Protein AF-A0A7C5RV68-F1 (afdb_monomer_lite)

Foldseek 3Di:
DDDPVCVLVVLVVQLVVLVVQLVVCVVVVPPVSVVVSVVVNVVSVVVNCVVQVVVDDVPDDPVVSVVVVVVD

Sequence (72 aa):
MQYDEKSLESKIKKVRDAIAKWEESLLQRDLDSIRKYSIEIESLGKEILKILWKDVLPGENISAVIERLNNR

pLDDT: mean 85.1, std 12.7, range [48.22, 98.0]

Radius of gyration: 14.13 Å; chains: 1; bounding box: 32×23×40 Å

Structure (mmCIF, N/CA/C/O backbone):
data_AF-A0A7C5RV68-F1
#
_entry.id   AF-A0A7C5RV68-F1
#
loop_
_atom_site.group_PDB
_atom_site.id
_atom_site.type_symbol
_atom_site.label_atom_id
_atom_site.label_alt_id
_atom_site.label_comp_id
_atom_site.label_asym_id
_atom_site.label_entity_id
_atom_site.label_seq_id
_atom_site.pdbx_PDB_ins_code
_atom_site.Cartn_x
_atom_site.Cartn_y
_atom_site.Cartn_z
_atom_site.occupancy
_atom_site.B_iso_or_equiv
_atom_site.auth_seq_id
_atom_site.auth_comp_id
_atom_site.auth_asym_id
_atom_site.auth_atom_id
_atom_site.pdbx_PDB_model_num
ATOM 1 N N . MET A 1 1 ? 10.267 2.364 -24.366 1.00 48.41 1 MET A N 1
ATOM 2 C CA . MET A 1 1 ? 8.916 2.631 -23.829 1.00 48.41 1 MET A CA 1
ATOM 3 C C . MET A 1 1 ? 9.111 3.645 -22.725 1.00 48.41 1 MET A C 1
ATOM 5 O O . MET A 1 1 ? 9.724 3.303 -21.728 1.00 48.41 1 MET A O 1
ATOM 9 N N . GLN A 1 2 ? 8.734 4.896 -22.967 1.00 48.22 2 GLN A N 1
ATOM 10 C CA . GLN A 1 2 ? 8.798 5.943 -21.955 1.00 48.22 2 GLN A CA 1
ATOM 11 C C . GLN A 1 2 ? 7.584 5.706 -21.060 1.00 48.22 2 GLN A C 1
ATOM 13 O O . GLN A 1 2 ? 6.448 5.843 -21.518 1.00 48.22 2 GLN A O 1
ATOM 18 N N . TYR A 1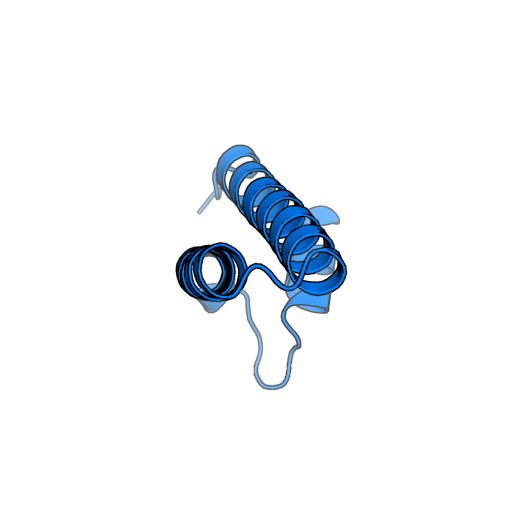 3 ? 7.798 5.211 -19.845 1.00 56.47 3 TYR A N 1
ATOM 19 C CA . TYR A 1 3 ? 6.746 5.300 -18.846 1.00 56.47 3 TYR A CA 1
ATOM 20 C C . TYR A 1 3 ? 6.443 6.785 -18.681 1.00 56.47 3 TYR A C 1
ATOM 22 O O . TYR A 1 3 ? 7.361 7.604 -18.683 1.00 56.47 3 TYR A O 1
ATOM 30 N N . ASP A 1 4 ? 5.171 7.150 -18.584 1.00 62.97 4 ASP A N 1
ATOM 31 C CA . ASP A 1 4 ? 4.846 8.483 -18.102 1.00 62.97 4 ASP A CA 1
ATOM 32 C C . ASP A 1 4 ? 5.262 8.489 -16.625 1.00 62.97 4 ASP A C 1
ATOM 34 O O . ASP A 1 4 ? 4.522 7.998 -15.775 1.00 62.97 4 ASP A O 1
ATOM 38 N N . GLU A 1 5 ? 6.500 8.894 -16.324 1.00 60.28 5 GLU A N 1
ATOM 39 C CA . GLU A 1 5 ? 7.079 8.909 -14.969 1.00 60.28 5 GLU A CA 1
ATOM 40 C C . GLU A 1 5 ? 6.135 9.584 -13.973 1.00 60.28 5 GLU A C 1
ATOM 42 O O . GLU A 1 5 ? 5.956 9.104 -12.853 1.00 60.28 5 GLU A O 1
ATOM 47 N N . LYS A 1 6 ? 5.396 10.601 -14.438 1.00 62.59 6 LYS A N 1
ATOM 48 C CA . LYS A 1 6 ? 4.346 11.283 -13.674 1.00 62.59 6 LYS A CA 1
ATOM 49 C C . LYS A 1 6 ? 3.241 10.335 -13.199 1.00 62.59 6 LYS A C 1
ATOM 51 O O . LYS A 1 6 ? 2.682 10.528 -12.120 1.00 62.59 6 LYS A O 1
ATOM 56 N N . SER A 1 7 ? 2.921 9.299 -13.972 1.00 76.75 7 SER A N 1
ATOM 57 C CA . SER A 1 7 ? 1.939 8.266 -13.622 1.00 76.75 7 SER A CA 1
ATOM 58 C C . SER A 1 7 ? 2.457 7.324 -12.532 1.00 76.75 7 SER A C 1
ATOM 60 O O . SER A 1 7 ? 1.712 6.993 -11.605 1.00 76.75 7 SER A O 1
ATOM 62 N N . LEU A 1 8 ? 3.734 6.926 -12.589 1.00 81.88 8 LEU A N 1
ATOM 63 C CA . LEU A 1 8 ? 4.346 6.067 -11.570 1.00 81.88 8 LEU A CA 1
ATOM 64 C C . LEU A 1 8 ? 4.529 6.818 -10.246 1.00 81.88 8 LEU A C 1
ATOM 66 O O . LEU A 1 8 ? 4.091 6.325 -9.206 1.00 81.88 8 LEU A O 1
ATOM 70 N N . GLU A 1 9 ? 5.088 8.029 -10.280 1.00 83.12 9 GLU A N 1
ATOM 71 C CA . GLU A 1 9 ? 5.235 8.880 -9.093 1.00 83.12 9 GLU A CA 1
ATOM 72 C C . GLU A 1 9 ? 3.883 9.174 -8.435 1.00 83.12 9 GLU A C 1
ATOM 74 O O . GLU A 1 9 ? 3.744 9.066 -7.214 1.00 83.12 9 GLU A O 1
ATOM 79 N N . SER A 1 10 ? 2.852 9.476 -9.235 1.00 86.56 10 SER A N 1
ATOM 80 C CA . SER A 1 10 ? 1.491 9.691 -8.733 1.00 86.56 10 SER A CA 1
ATOM 81 C C . SER A 1 10 ? 0.943 8.456 -8.010 1.00 86.56 10 SER A C 1
ATOM 83 O O . SER A 1 10 ? 0.338 8.583 -6.944 1.00 86.56 10 SER A O 1
ATOM 85 N N . LYS A 1 11 ? 1.179 7.250 -8.543 1.00 85.81 11 LYS A N 1
ATOM 86 C CA . LYS A 1 11 ? 0.760 5.994 -7.900 1.00 85.81 11 LYS A CA 1
ATOM 87 C C . LYS A 1 11 ? 1.538 5.715 -6.617 1.00 85.81 11 LYS A C 1
ATOM 89 O O . LYS A 1 11 ? 0.921 5.361 -5.616 1.00 85.81 11 LYS A O 1
ATOM 94 N N . ILE A 1 12 ? 2.855 5.930 -6.614 1.00 88.88 12 ILE A N 1
ATOM 95 C CA . ILE A 1 12 ? 3.691 5.797 -5.409 1.00 88.88 12 ILE A CA 1
ATOM 96 C C . ILE A 1 12 ? 3.204 6.756 -4.319 1.00 88.88 12 ILE A C 1
ATOM 98 O O . ILE A 1 12 ? 3.066 6.354 -3.163 1.00 88.88 12 ILE A O 1
ATOM 102 N N . LYS A 1 13 ? 2.887 8.004 -4.681 1.00 91.50 13 LYS A N 1
ATOM 103 C CA . LYS A 1 13 ? 2.329 8.985 -3.747 1.00 91.50 13 LYS A CA 1
ATOM 104 C C . LYS A 1 13 ? 1.016 8.494 -3.133 1.00 91.50 13 LYS A C 1
ATOM 106 O O . LYS A 1 13 ? 0.892 8.501 -1.916 1.00 91.50 13 LYS A O 1
ATOM 111 N N . LYS A 1 14 ? 0.087 7.979 -3.946 1.00 93.12 14 LYS A N 1
ATOM 112 C CA . LYS A 1 14 ? -1.182 7.416 -3.449 1.00 93.12 14 LYS A CA 1
ATOM 113 C C . LYS A 1 14 ? -0.981 6.250 -2.482 1.00 93.12 14 LYS A C 1
ATOM 115 O O . LYS A 1 14 ? -1.689 6.175 -1.487 1.00 93.12 14 LYS A O 1
ATOM 120 N N . VAL A 1 15 ? -0.011 5.367 -2.739 1.00 93.19 15 VAL A N 1
ATOM 121 C CA . VAL A 1 15 ? 0.324 4.280 -1.801 1.00 93.19 15 VAL A CA 1
ATOM 122 C C . VAL A 1 15 ? 0.805 4.843 -0.468 1.00 93.19 15 VAL A C 1
ATOM 124 O O . VAL A 1 15 ? 0.340 4.394 0.573 1.00 93.19 15 VAL A O 1
ATOM 127 N N . ARG A 1 16 ? 1.701 5.838 -0.485 1.00 93.38 16 ARG A N 1
ATOM 128 C CA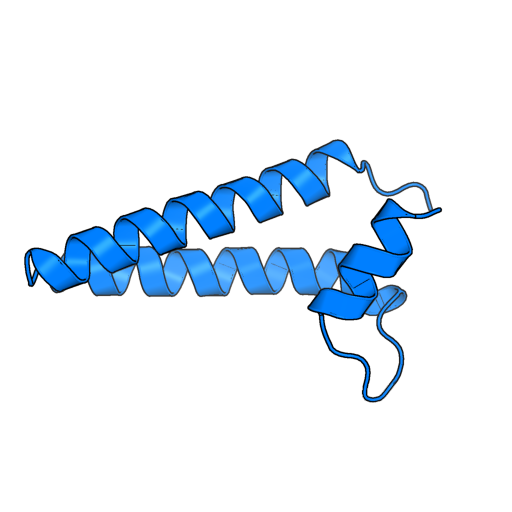 . ARG A 1 16 ? 2.189 6.487 0.744 1.00 93.38 16 ARG A CA 1
ATOM 129 C C . ARG A 1 16 ? 1.052 7.144 1.525 1.00 93.38 16 ARG A C 1
ATOM 131 O O . ARG A 1 16 ? 0.966 6.949 2.733 1.00 93.38 16 ARG A O 1
ATOM 138 N N . ASP A 1 17 ? 0.161 7.851 0.834 1.00 96.06 17 ASP A N 1
ATOM 139 C CA . ASP A 1 17 ? -1.008 8.484 1.450 1.00 96.06 17 ASP A CA 1
ATOM 140 C C . ASP A 1 17 ? -1.954 7.429 2.067 1.00 96.06 17 ASP A C 1
ATOM 142 O O . ASP A 1 17 ? -2.436 7.607 3.187 1.00 96.06 17 ASP A O 1
ATOM 146 N N . ALA A 1 18 ? -2.177 6.300 1.381 1.00 96.44 18 ALA A N 1
ATOM 147 C CA . ALA A 1 18 ? -2.991 5.193 1.887 1.00 96.44 18 ALA A CA 1
ATOM 148 C C . ALA A 1 18 ? -2.349 4.484 3.095 1.00 96.44 18 ALA A C 1
ATOM 150 O O . ALA A 1 18 ? -3.062 4.129 4.031 1.00 96.44 18 ALA A O 1
ATOM 151 N N . ILE A 1 19 ? -1.019 4.321 3.116 1.00 97.12 19 ILE A N 1
ATOM 152 C CA . ILE A 1 19 ? -0.281 3.793 4.277 1.00 97.12 19 ILE A CA 1
ATOM 153 C C . ILE A 1 19 ? -0.444 4.727 5.477 1.00 97.12 19 ILE A C 1
ATOM 155 O O . ILE A 1 19 ? -0.817 4.259 6.547 1.00 97.12 19 ILE A O 1
ATOM 159 N N . ALA A 1 20 ? -0.261 6.038 5.299 1.00 97.31 20 ALA A N 1
ATOM 160 C CA . ALA A 1 20 ? -0.430 6.999 6.390 1.00 97.31 20 ALA A CA 1
ATOM 161 C C . ALA A 1 20 ? -1.858 6.961 6.972 1.00 97.31 20 ALA A C 1
ATOM 163 O O . ALA A 1 20 ? -2.048 6.956 8.188 1.00 97.31 20 ALA A O 1
ATOM 164 N N . LYS A 1 21 ? -2.875 6.861 6.106 1.00 97.62 21 LYS A N 1
ATOM 165 C CA . LYS A 1 21 ? -4.279 6.680 6.512 1.00 97.62 21 LYS A CA 1
ATOM 166 C C . LYS A 1 21 ? -4.515 5.362 7.250 1.00 97.62 21 LYS A C 1
ATOM 168 O O . LYS A 1 21 ? -5.270 5.323 8.222 1.00 97.62 21 LYS A O 1
ATOM 173 N N . TRP A 1 22 ? -3.893 4.281 6.793 1.00 98.00 22 TRP A N 1
ATOM 174 C CA . TRP A 1 22 ? -3.962 2.978 7.444 1.00 98.00 22 TRP A CA 1
ATOM 175 C C . TRP A 1 22 ? -3.327 3.008 8.843 1.00 98.00 22 TRP A C 1
ATOM 177 O O . TRP A 1 22 ? -3.941 2.531 9.796 1.00 98.00 22 TRP A O 1
ATOM 187 N N . GLU A 1 23 ? -2.159 3.638 8.992 1.00 97.19 23 GLU A N 1
ATOM 188 C CA . GLU A 1 23 ? -1.479 3.835 10.280 1.00 97.19 23 GLU A CA 1
ATOM 189 C C . GLU A 1 23 ? -2.320 4.678 11.250 1.00 97.19 23 GLU A C 1
ATOM 191 O O . GLU A 1 23 ? -2.482 4.310 12.414 1.00 97.19 23 GLU A O 1
ATOM 196 N N . GLU A 1 24 ? -2.935 5.764 10.772 1.00 97.75 24 GLU A N 1
ATOM 197 C CA . GLU A 1 24 ? -3.880 6.565 11.562 1.00 97.75 24 GLU A CA 1
ATOM 198 C C . GLU A 1 24 ? -5.080 5.720 12.030 1.00 97.75 24 GLU A C 1
ATOM 200 O O . GLU A 1 24 ? -5.482 5.782 13.195 1.00 97.75 24 GLU A O 1
ATOM 205 N N . SER A 1 25 ? -5.606 4.865 11.149 1.00 97.56 25 SER A N 1
ATOM 206 C CA . SER A 1 25 ? -6.729 3.969 11.458 1.00 97.56 25 SER A CA 1
ATOM 207 C C . SER A 1 25 ? -6.363 2.928 12.523 1.00 97.56 25 SER A C 1
ATOM 209 O O . SER A 1 25 ? -7.194 2.595 13.370 1.00 97.56 25 SER A O 1
ATOM 211 N N . LEU A 1 26 ? -5.114 2.443 12.532 1.00 96.38 26 LEU A N 1
ATOM 212 C CA . LEU A 1 26 ? -4.600 1.554 13.580 1.00 96.38 26 LEU A CA 1
ATOM 213 C C . LEU A 1 26 ? -4.581 2.234 14.950 1.00 96.38 26 LEU A C 1
ATOM 215 O O . LEU A 1 26 ? -5.006 1.629 15.936 1.00 96.38 26 LEU A O 1
ATOM 219 N N . LEU A 1 27 ? -4.133 3.492 15.013 1.00 96.88 27 LEU A N 1
ATOM 220 C CA . LEU A 1 27 ? -4.117 4.274 16.255 1.00 96.88 27 LEU A CA 1
ATOM 221 C C . LEU 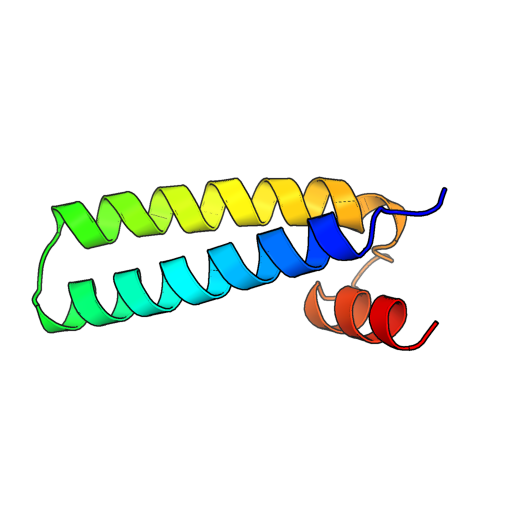A 1 27 ? -5.534 4.486 16.803 1.00 96.88 27 LEU A C 1
ATOM 223 O O . LEU A 1 27 ? -5.755 4.386 18.011 1.00 96.88 27 LEU A O 1
ATOM 227 N N . GLN A 1 28 ? -6.496 4.726 15.912 1.00 97.06 28 GLN A N 1
ATOM 228 C CA . GLN A 1 28 ? -7.906 4.935 16.252 1.00 97.06 28 GLN A CA 1
ATOM 229 C C . GLN A 1 28 ? -8.685 3.628 16.480 1.00 97.06 28 GLN A C 1
ATOM 231 O O . GLN A 1 28 ? -9.819 3.671 16.953 1.00 97.06 28 GLN A O 1
ATOM 236 N N . ARG A 1 29 ? -8.081 2.465 16.187 1.00 96.56 29 ARG A N 1
ATOM 237 C CA . ARG A 1 29 ? -8.719 1.134 16.210 1.00 96.56 29 ARG A CA 1
ATOM 238 C C . ARG A 1 29 ? -9.955 1.033 15.301 1.00 96.56 29 ARG A C 1
ATOM 240 O O . ARG A 1 29 ? -10.869 0.259 15.584 1.00 96.56 29 ARG A O 1
ATOM 247 N N . ASP A 1 30 ? -9.968 1.785 14.203 1.00 97.38 30 ASP A N 1
ATOM 248 C CA . ASP A 1 30 ? -11.028 1.742 13.192 1.00 97.38 30 ASP A CA 1
ATOM 249 C C . ASP A 1 30 ? -10.794 0.567 12.227 1.00 97.38 30 ASP A C 1
ATOM 251 O O . ASP A 1 30 ? -10.043 0.662 11.253 1.00 97.38 30 ASP A O 1
ATOM 255 N N . LEU A 1 31 ? -11.437 -0.567 12.518 1.00 96.44 31 LEU A N 1
ATOM 256 C CA . LEU A 1 31 ? -11.291 -1.810 11.754 1.00 96.44 31 LEU A CA 1
ATOM 257 C C . LEU A 1 31 ? -11.778 -1.692 10.302 1.00 96.44 31 LEU A C 1
ATOM 259 O O . LEU A 1 31 ? -11.201 -2.333 9.416 1.00 96.44 31 LEU A O 1
ATOM 263 N N . ASP A 1 32 ? -12.796 -0.871 10.044 1.00 97.31 32 ASP A N 1
ATOM 264 C CA . ASP A 1 32 ? -13.341 -0.691 8.698 1.00 97.31 32 ASP A CA 1
ATOM 265 C C . ASP A 1 32 ? -12.355 0.091 7.830 1.00 97.31 32 ASP A C 1
ATOM 267 O O . ASP A 1 32 ? -12.040 -0.327 6.707 1.00 97.31 32 ASP A O 1
ATOM 271 N N . SER A 1 33 ? -11.787 1.172 8.371 1.00 96.50 33 SER A N 1
ATOM 272 C CA . SER A 1 33 ? -10.752 1.943 7.678 1.00 96.50 33 SER A CA 1
ATOM 273 C C . SER A 1 33 ? -9.462 1.143 7.495 1.00 96.50 33 SER A C 1
ATOM 275 O O . SER A 1 33 ? -8.899 1.152 6.398 1.00 96.50 33 SER A O 1
ATOM 277 N N . ILE A 1 34 ? -9.032 0.363 8.497 1.00 97.62 34 ILE A N 1
ATOM 278 C CA . ILE A 1 34 ? -7.886 -0.557 8.372 1.00 97.62 34 ILE A CA 1
ATOM 279 C C . ILE A 1 34 ? -8.090 -1.496 7.181 1.00 97.62 34 ILE A C 1
ATOM 281 O O . ILE A 1 34 ? -7.211 -1.616 6.321 1.00 97.62 34 ILE A O 1
ATOM 285 N N . ARG A 1 35 ? -9.256 -2.148 7.090 1.00 97.62 35 ARG A N 1
ATOM 286 C CA . ARG A 1 35 ? -9.559 -3.073 5.992 1.00 97.62 35 ARG A CA 1
ATOM 287 C C . ARG A 1 35 ? -9.595 -2.355 4.646 1.00 97.62 35 ARG A C 1
ATOM 289 O O . ARG A 1 35 ? -9.006 -2.847 3.684 1.00 97.62 35 ARG A O 1
ATOM 296 N N . LYS A 1 36 ? -10.259 -1.199 4.582 1.00 97.75 36 LYS A N 1
ATOM 297 C CA . LYS A 1 36 ? -10.368 -0.382 3.369 1.00 97.75 36 LYS A CA 1
ATOM 298 C C . LYS A 1 36 ? -8.990 -0.015 2.821 1.00 97.75 36 LYS A C 1
ATOM 300 O O . LYS A 1 36 ? -8.702 -0.318 1.664 1.00 97.75 36 LYS A O 1
ATOM 305 N N . TYR A 1 37 ? -8.134 0.587 3.645 1.00 97.38 37 TYR A N 1
ATOM 306 C CA . TYR A 1 37 ? -6.821 1.040 3.192 1.00 97.38 37 TYR A CA 1
ATOM 307 C C . TYR A 1 37 ? -5.867 -0.127 2.917 1.00 97.38 37 TYR A C 1
ATOM 309 O O . TYR A 1 37 ? -5.059 -0.030 2.001 1.00 97.38 37 TYR A O 1
ATOM 317 N N . SER A 1 38 ? -6.014 -1.271 3.599 1.00 96.38 38 SER A N 1
ATOM 318 C CA . SER A 1 38 ? -5.247 -2.488 3.275 1.00 96.38 38 SER A CA 1
ATOM 319 C C . SER A 1 38 ? -5.520 -2.975 1.844 1.00 96.38 38 SER A C 1
ATOM 321 O O . SER A 1 38 ? -4.586 -3.264 1.097 1.00 96.38 38 SER A O 1
ATOM 323 N N . ILE A 1 39 ? -6.796 -3.016 1.437 1.00 97.25 39 ILE A N 1
ATOM 324 C CA . ILE A 1 39 ? -7.202 -3.395 0.071 1.00 97.25 39 ILE A CA 1
ATOM 325 C C . ILE A 1 39 ? -6.695 -2.366 -0.951 1.00 97.25 39 ILE A C 1
ATOM 327 O O . ILE A 1 39 ? -6.229 -2.733 -2.031 1.00 97.25 39 ILE A O 1
ATOM 331 N N . GLU A 1 40 ? -6.766 -1.077 -0.616 1.00 95.88 40 GLU A N 1
ATOM 332 C CA . GLU A 1 40 ? -6.288 0.003 -1.482 1.00 95.88 40 GLU A CA 1
ATOM 333 C C . GLU A 1 40 ? -4.771 -0.074 -1.717 1.00 95.88 40 GLU A C 1
ATOM 335 O O . GLU A 1 40 ? -4.326 -0.018 -2.867 1.00 95.88 40 GLU A O 1
ATOM 340 N N . ILE A 1 41 ? -3.985 -0.290 -0.655 1.00 96.00 41 ILE A N 1
ATOM 341 C CA . ILE A 1 41 ? -2.530 -0.488 -0.727 1.00 96.00 41 ILE A CA 1
ATOM 342 C C . ILE A 1 41 ? -2.198 -1.694 -1.614 1.00 96.00 41 ILE A C 1
ATOM 344 O O . ILE A 1 41 ? -1.345 -1.585 -2.496 1.00 96.00 41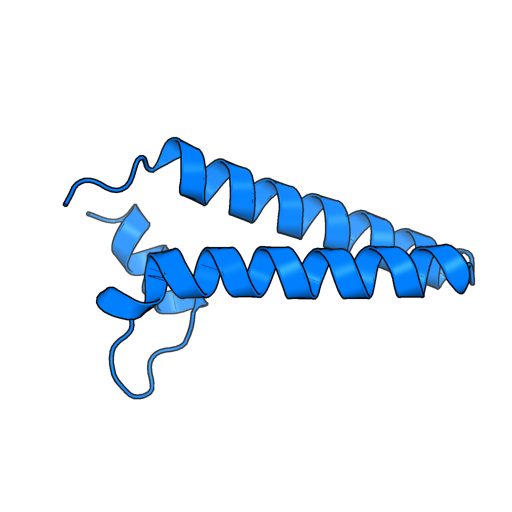 ILE A O 1
ATOM 348 N N . GLU A 1 42 ? -2.885 -2.826 -1.432 1.00 94.38 42 GLU A N 1
ATOM 349 C CA . GLU A 1 42 ? -2.665 -4.029 -2.244 1.00 94.38 42 GLU A CA 1
ATOM 350 C C . GLU A 1 42 ? -2.965 -3.776 -3.732 1.00 94.38 42 GLU A C 1
ATOM 352 O O . GLU A 1 42 ? -2.177 -4.148 -4.609 1.00 94.38 42 GLU A O 1
ATOM 357 N N . SER A 1 43 ? -4.088 -3.115 -4.030 1.00 93.88 43 SER A N 1
ATOM 358 C CA . SER A 1 43 ? -4.496 -2.802 -5.402 1.00 93.88 43 SER A CA 1
ATOM 359 C C . SER A 1 43 ? -3.494 -1.876 -6.092 1.00 93.88 43 SER A C 1
ATOM 361 O O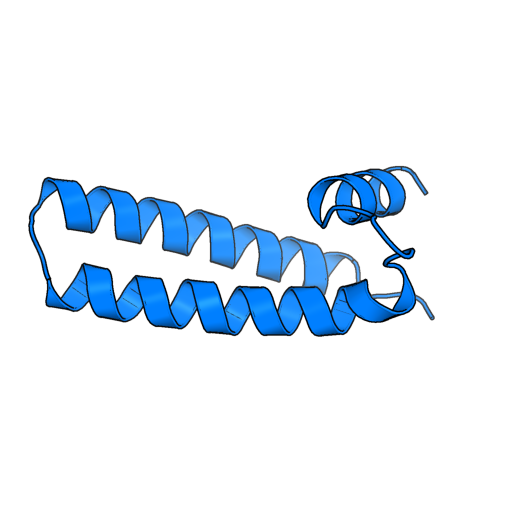 . SER A 1 43 ? -3.037 -2.166 -7.201 1.00 93.88 43 SER A O 1
ATOM 363 N N . LEU A 1 44 ? -3.101 -0.786 -5.428 1.00 91.75 44 LEU A N 1
ATOM 364 C CA . LEU A 1 44 ? -2.116 0.157 -5.958 1.00 91.75 44 LEU A CA 1
ATOM 365 C C . LEU A 1 44 ? -0.732 -0.494 -6.110 1.00 91.75 44 LEU A C 1
ATOM 367 O O . LEU A 1 44 ? -0.063 -0.285 -7.123 1.00 91.75 44 LEU A O 1
ATOM 371 N N . GLY A 1 45 ? -0.325 -1.337 -5.157 1.00 88.62 45 GLY A N 1
ATOM 372 C CA . GLY A 1 45 ? 0.921 -2.102 -5.225 1.00 88.62 45 GLY A CA 1
ATOM 373 C C . GLY A 1 45 ? 0.969 -3.039 -6.435 1.00 88.62 45 GLY A C 1
ATOM 374 O O . GLY A 1 45 ? 1.975 -3.080 -7.144 1.00 88.62 45 GLY A O 1
ATOM 375 N N . LYS A 1 46 ? -0.138 -3.727 -6.747 1.00 88.75 46 LYS A N 1
ATOM 376 C CA . LYS A 1 46 ? -0.266 -4.556 -7.961 1.00 88.75 46 LYS A CA 1
ATOM 377 C C . LYS A 1 46 ? -0.135 -3.737 -9.245 1.00 88.75 46 LYS A C 1
ATOM 379 O O . LYS A 1 46 ? 0.467 -4.209 -10.208 1.00 88.75 46 LYS A O 1
ATOM 384 N N . GLU A 1 47 ? -0.690 -2.528 -9.288 1.00 87.31 47 GLU A N 1
ATOM 385 C CA . GLU A 1 47 ? -0.545 -1.643 -10.449 1.00 87.31 47 GLU A CA 1
ATOM 386 C C . GLU A 1 47 ? 0.894 -1.162 -10.635 1.00 87.31 47 GLU A C 1
ATOM 388 O O . GLU A 1 47 ? 1.403 -1.195 -11.754 1.00 87.31 47 GLU A O 1
ATOM 393 N N . ILE A 1 48 ? 1.562 -0.771 -9.547 1.00 86.62 48 ILE A N 1
ATOM 394 C CA . ILE A 1 48 ? 2.980 -0.390 -9.569 1.00 86.62 48 ILE A CA 1
ATOM 395 C C . ILE A 1 48 ? 3.826 -1.570 -10.046 1.00 86.62 48 ILE A C 1
ATOM 397 O O . ILE A 1 48 ? 4.633 -1.416 -10.957 1.00 86.62 48 ILE A O 1
ATOM 401 N N . LEU A 1 49 ? 3.587 -2.769 -9.513 1.00 83.38 49 LEU A N 1
ATOM 402 C CA . LEU A 1 49 ? 4.272 -3.980 -9.956 1.00 83.38 49 LEU A CA 1
ATOM 403 C C . LEU A 1 49 ? 4.072 -4.247 -11.446 1.00 83.38 49 LEU A C 1
ATOM 405 O O . LEU A 1 49 ? 5.041 -4.564 -12.117 1.00 83.38 49 LEU A O 1
ATOM 409 N N . LYS A 1 50 ? 2.867 -4.076 -12.001 1.00 84.25 50 LYS A N 1
ATOM 410 C CA . LYS A 1 50 ? 2.637 -4.236 -13.451 1.00 84.25 50 LYS A CA 1
ATOM 411 C C . LYS A 1 50 ? 3.451 -3.256 -14.296 1.00 84.25 50 LYS A C 1
ATOM 413 O O . LYS A 1 50 ? 3.867 -3.621 -15.394 1.00 84.25 50 LYS A O 1
ATOM 418 N N . ILE A 1 51 ? 3.647 -2.032 -13.806 1.00 81.88 51 ILE A N 1
ATOM 419 C CA . ILE A 1 51 ? 4.477 -1.020 -14.470 1.00 81.88 51 ILE A CA 1
ATOM 420 C C . ILE A 1 51 ? 5.943 -1.448 -14.407 1.00 81.88 51 ILE A C 1
ATOM 422 O O . ILE A 1 51 ? 6.613 -1.481 -15.431 1.00 81.88 51 ILE A O 1
ATOM 426 N N . LEU A 1 52 ? 6.407 -1.837 -13.222 1.00 79.44 52 LEU A N 1
ATOM 427 C CA . LEU A 1 52 ? 7.810 -2.142 -12.959 1.00 79.44 52 LEU A CA 1
ATOM 428 C C . LEU A 1 52 ? 8.239 -3.540 -13.416 1.00 79.44 52 LEU A C 1
ATOM 430 O O . LEU A 1 52 ? 9.428 -3.771 -13.575 1.00 79.44 52 LEU A O 1
ATOM 434 N N . TRP A 1 53 ? 7.313 -4.477 -13.641 1.00 80.75 53 TRP A N 1
ATOM 435 C CA . TRP A 1 53 ? 7.610 -5.903 -13.852 1.00 80.75 53 TRP A CA 1
ATOM 436 C C . TRP A 1 53 ? 8.617 -6.160 -14.974 1.00 80.75 53 TRP A C 1
ATOM 438 O O . TRP A 1 53 ? 9.429 -7.073 -14.881 1.00 80.75 53 TRP A O 1
ATOM 448 N N . LYS A 1 54 ? 8.576 -5.348 -16.034 1.00 79.44 54 LYS A N 1
ATOM 449 C CA . LYS A 1 54 ? 9.501 -5.462 -17.173 1.00 79.44 54 LYS A CA 1
ATOM 450 C C . LYS A 1 54 ? 10.928 -5.041 -16.830 1.00 79.44 54 LYS A C 1
ATOM 452 O O . LYS A 1 54 ? 11.858 -5.440 -17.522 1.00 79.44 54 LYS A O 1
ATOM 457 N N . ASP A 1 55 ? 11.071 -4.229 -15.794 1.00 79.38 55 ASP A N 1
ATOM 458 C CA . ASP A 1 55 ? 12.324 -3.662 -15.326 1.00 79.38 55 ASP A CA 1
ATOM 459 C C . ASP A 1 55 ? 12.821 -4.351 -14.050 1.00 79.38 55 ASP A C 1
ATOM 461 O O . ASP A 1 55 ? 13.916 -4.033 -13.610 1.00 79.38 55 ASP A O 1
ATOM 465 N N . VAL A 1 56 ? 12.062 -5.281 -13.456 1.00 79.81 56 VAL A N 1
ATOM 466 C CA . VAL A 1 56 ? 12.480 -6.070 -12.284 1.00 79.81 56 VAL A CA 1
ATOM 467 C C . VAL A 1 56 ? 13.390 -7.210 -12.740 1.00 79.81 56 VAL A C 1
ATOM 469 O O . VAL A 1 56 ? 12.972 -8.082 -13.505 1.00 79.81 56 VAL A O 1
ATOM 472 N N . LEU A 1 57 ? 14.629 -7.242 -12.246 1.00 79.12 57 LEU A N 1
ATOM 473 C CA . LEU A 1 57 ? 15.526 -8.380 -12.444 1.00 79.12 57 LEU A CA 1
ATOM 474 C C . LEU A 1 57 ? 15.239 -9.503 -11.427 1.00 79.12 57 LEU A C 1
ATOM 476 O O . LEU A 1 57 ? 14.703 -9.250 -10.345 1.00 79.12 57 LEU A O 1
ATOM 480 N N . PRO A 1 58 ? 15.605 -10.765 -11.728 1.00 77.62 58 PRO A N 1
ATOM 481 C 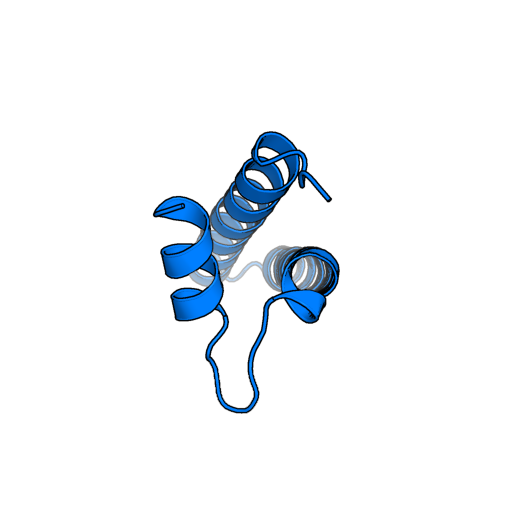CA . PRO A 1 58 ? 15.459 -11.864 -10.776 1.00 77.62 58 PRO A CA 1
ATOM 482 C C . PRO A 1 58 ? 16.173 -11.575 -9.448 1.00 77.62 58 PRO A C 1
ATOM 484 O O . PRO A 1 58 ? 17.355 -11.242 -9.433 1.00 77.62 58 PRO A O 1
ATOM 487 N N . GLY A 1 59 ? 15.453 -11.726 -8.333 1.00 79.06 59 GLY A N 1
ATOM 488 C CA . GLY A 1 59 ? 15.982 -11.474 -6.986 1.00 79.06 59 GLY A CA 1
ATOM 489 C C . GLY A 1 59 ? 16.068 -9.996 -6.592 1.00 79.06 59 GLY A C 1
ATOM 490 O O . GLY A 1 59 ? 16.492 -9.691 -5.480 1.00 79.06 59 GLY A O 1
ATOM 491 N N . GLU A 1 60 ? 15.653 -9.080 -7.466 1.00 81.50 60 GLU A N 1
ATOM 492 C CA . GLU A 1 60 ? 15.675 -7.648 -7.194 1.00 81.50 60 GLU A CA 1
ATOM 493 C C . GLU A 1 60 ? 14.463 -7.223 -6.358 1.00 81.50 60 GLU A C 1
ATOM 495 O O . GLU A 1 60 ? 13.324 -7.621 -6.618 1.00 81.50 60 GLU A O 1
ATOM 500 N N . ASN A 1 61 ? 14.700 -6.407 -5.330 1.00 81.50 61 ASN A N 1
ATOM 501 C CA . ASN A 1 61 ? 13.615 -5.835 -4.543 1.00 81.50 61 ASN A CA 1
ATOM 502 C C . ASN A 1 61 ? 12.990 -4.636 -5.282 1.00 81.50 61 ASN A C 1
ATOM 504 O O . ASN A 1 61 ? 13.638 -3.941 -6.063 1.00 81.50 61 ASN A O 1
ATOM 508 N N . ILE A 1 62 ? 11.712 -4.363 -5.012 1.00 74.25 62 ILE A N 1
ATOM 509 C CA . ILE A 1 62 ? 10.979 -3.270 -5.674 1.00 74.25 62 ILE A CA 1
ATOM 510 C C . ILE A 1 62 ? 11.651 -1.912 -5.412 1.00 74.25 62 ILE A C 1
ATOM 512 O O . ILE A 1 62 ? 11.710 -1.074 -6.308 1.00 74.25 62 ILE A O 1
ATOM 516 N N . SER A 1 63 ? 12.190 -1.700 -4.207 1.00 74.69 63 SER A N 1
ATOM 517 C CA . SER A 1 63 ? 12.868 -0.453 -3.844 1.00 74.69 63 SER A CA 1
ATOM 518 C C . SER A 1 63 ? 14.087 -0.164 -4.729 1.00 74.69 63 SER A C 1
ATOM 520 O O . SER A 1 63 ? 14.203 0.956 -5.218 1.00 74.69 63 SER A O 1
ATOM 522 N N . ALA A 1 64 ? 14.939 -1.159 -5.013 1.00 81.25 64 ALA A N 1
ATOM 523 C CA . ALA A 1 64 ? 16.091 -0.977 -5.901 1.00 81.25 64 ALA A CA 1
ATOM 524 C C . ALA A 1 64 ? 15.665 -0.706 -7.348 1.00 81.25 64 ALA A C 1
ATOM 526 O O . ALA A 1 64 ? 16.284 0.110 -8.030 1.00 81.25 64 ALA A O 1
ATOM 527 N N . VAL A 1 65 ? 14.576 -1.334 -7.810 1.00 80.81 65 VAL A N 1
ATOM 528 C CA . VAL A 1 65 ? 14.021 -1.057 -9.144 1.00 80.81 65 VAL A CA 1
ATOM 529 C C . VAL A 1 65 ? 13.592 0.408 -9.252 1.00 80.81 65 VAL A C 1
ATOM 531 O O . VAL A 1 65 ? 13.924 1.066 -10.236 1.00 80.81 65 VAL A O 1
ATOM 534 N N . ILE A 1 66 ? 12.905 0.939 -8.235 1.00 74.00 66 ILE A N 1
ATOM 535 C CA . ILE A 1 66 ? 12.480 2.347 -8.195 1.00 74.00 66 ILE A CA 1
ATOM 536 C C . ILE A 1 66 ? 13.694 3.288 -8.162 1.00 74.00 66 ILE A C 1
ATOM 538 O O . ILE A 1 66 ? 13.742 4.241 -8.937 1.00 74.00 66 ILE A O 1
ATOM 542 N N . GLU A 1 67 ? 14.694 3.018 -7.318 1.00 80.38 67 GLU A N 1
ATOM 543 C CA . GLU A 1 67 ? 15.919 3.830 -7.244 1.00 80.38 67 GLU A CA 1
ATOM 544 C C . GLU A 1 67 ? 16.690 3.850 -8.568 1.00 80.38 67 GLU A C 1
ATOM 546 O O . GLU A 1 67 ? 17.180 4.902 -8.980 1.00 80.38 67 GLU A O 1
ATOM 551 N N . ARG A 1 68 ? 16.773 2.715 -9.272 1.00 81.94 68 ARG A N 1
ATOM 552 C CA . ARG A 1 68 ? 17.415 2.653 -10.591 1.00 81.94 68 ARG A CA 1
ATOM 553 C C . ARG A 1 68 ? 16.664 3.474 -11.632 1.00 81.94 68 ARG A C 1
ATOM 555 O O . ARG A 1 68 ? 17.305 4.104 -12.468 1.00 81.94 68 ARG A O 1
ATOM 562 N N . LEU A 1 69 ? 15.334 3.431 -11.621 1.00 72.50 69 LEU A N 1
ATOM 563 C CA . LEU A 1 69 ? 14.523 4.172 -12.586 1.00 72.50 69 LEU A CA 1
ATOM 564 C C . LEU A 1 69 ? 14.615 5.686 -12.369 1.00 72.50 69 LEU A C 1
ATOM 566 O O . LEU A 1 69 ? 14.711 6.405 -13.351 1.00 72.50 69 LEU A O 1
ATOM 570 N N . ASN A 1 70 ? 14.687 6.153 -11.121 1.00 66.31 70 ASN A N 1
ATOM 571 C CA . ASN A 1 70 ? 14.821 7.582 -10.807 1.00 66.31 70 ASN A CA 1
ATOM 572 C C . ASN A 1 70 ? 16.213 8.175 -11.110 1.00 66.31 70 ASN A C 1
ATOM 574 O O . ASN A 1 70 ? 16.360 9.392 -11.124 1.00 66.31 70 ASN A O 1
ATOM 578 N N . ASN A 1 71 ? 17.239 7.337 -11.296 1.00 66.25 71 ASN A N 1
ATOM 579 C CA . ASN A 1 71 ? 18.621 7.755 -11.574 1.00 66.25 71 ASN A CA 1
ATOM 580 C C . ASN A 1 71 ? 19.018 7.591 -13.059 1.00 66.25 71 ASN A C 1
ATOM 582 O O . ASN A 1 71 ? 20.210 7.618 -13.379 1.00 66.25 71 ASN A O 1
ATOM 586 N N . ARG A 1 72 ? 18.048 7.356 -13.950 1.00 58.06 72 ARG A N 1
ATOM 587 C CA . ARG A 1 72 ? 18.233 7.282 -15.409 1.00 58.06 72 ARG A CA 1
ATOM 588 C C . ARG A 1 72 ? 17.913 8.609 -16.080 1.00 58.06 72 ARG A C 1
ATOM 590 O O . ARG A 1 72 ? 18.527 8.845 -17.144 1.00 58.06 72 ARG A O 1
#

Secondary structure (DSSP, 8-state):
----HHHHHHHHHHHHHHHHHHHHHHHHT-HHHHHHHHHHHHHHHHHHHHHHTTTPPTT--HHHHHHHHHT-